Protein AF-A0A6M0GD98-F1 (afdb_monomer_lite)

Structure (mmCIF, N/CA/C/O backbone):
data_AF-A0A6M0GD98-F1
#
_entry.id   AF-A0A6M0GD98-F1
#
loop_
_atom_site.group_PDB
_atom_site.id
_atom_site.type_symbol
_atom_site.label_atom_id
_atom_site.label_alt_id
_atom_site.label_comp_id
_atom_site.label_asym_id
_atom_site.label_entity_id
_atom_site.label_seq_id
_atom_site.pdbx_PDB_ins_code
_atom_site.Cartn_x
_atom_site.Cartn_y
_atom_site.Cartn_z
_atom_site.occupancy
_atom_site.B_iso_or_equiv
_atom_site.auth_seq_id
_atom_site.auth_comp_id
_atom_site.auth_asym_id
_atom_site.auth_atom_id
_atom_site.pdbx_PDB_model_num
ATOM 1 N N . PHE A 1 1 ? -33.639 5.166 -5.857 1.00 42.38 1 PHE A N 1
ATOM 2 C CA . PHE A 1 1 ? -32.181 5.180 -5.680 1.00 42.38 1 PHE A CA 1
ATOM 3 C C . PHE A 1 1 ? -31.898 5.932 -4.392 1.00 42.38 1 PHE A C 1
ATOM 5 O O . PHE A 1 1 ? -31.978 7.153 -4.389 1.00 42.38 1 PHE A O 1
ATOM 12 N N . GLN A 1 2 ? -31.753 5.216 -3.273 1.00 44.31 2 GLN A N 1
ATOM 13 C CA . GLN A 1 2 ? -31.202 5.809 -2.051 1.00 44.31 2 GLN A CA 1
ATOM 14 C C . GLN A 1 2 ? -29.747 6.172 -2.354 1.00 44.31 2 GLN A C 1
ATOM 16 O O . GLN A 1 2 ? -29.064 5.386 -3.010 1.00 44.31 2 GLN A O 1
ATOM 21 N N . SER A 1 3 ? -29.299 7.365 -1.960 1.00 48.59 3 SER A N 1
ATOM 22 C CA . SER A 1 3 ? -27.871 7.666 -1.997 1.00 48.59 3 SER A CA 1
ATOM 23 C C . SER A 1 3 ? -27.196 6.724 -1.010 1.00 48.59 3 SER A C 1
ATOM 25 O O . SER A 1 3 ? -27.534 6.760 0.172 1.00 48.59 3 SER A O 1
ATOM 27 N N . SER A 1 4 ? -26.290 5.872 -1.482 1.00 63.31 4 SER A N 1
ATOM 28 C CA . SER A 1 4 ? -25.342 5.201 -0.598 1.00 63.31 4 SER A CA 1
ATOM 29 C C . SER A 1 4 ? -24.587 6.297 0.153 1.00 63.31 4 SER A C 1
ATOM 31 O O . SER A 1 4 ? -23.930 7.132 -0.477 1.00 63.31 4 SER A O 1
ATOM 33 N N . GLU A 1 5 ? -24.751 6.374 1.471 1.00 73.62 5 GLU A N 1
ATOM 34 C CA . GLU A 1 5 ? -23.922 7.261 2.279 1.00 73.62 5 GLU A CA 1
ATOM 35 C C . GLU A 1 5 ? -22.474 6.780 2.169 1.00 73.62 5 GLU A C 1
ATOM 37 O O . GLU A 1 5 ? -22.186 5.595 2.311 1.00 73.62 5 GLU A O 1
ATOM 42 N N . THR A 1 6 ? -21.557 7.690 1.844 1.00 81.25 6 THR A N 1
ATOM 43 C CA . THR A 1 6 ? -20.132 7.364 1.795 1.00 81.25 6 THR A CA 1
ATOM 44 C C . THR A 1 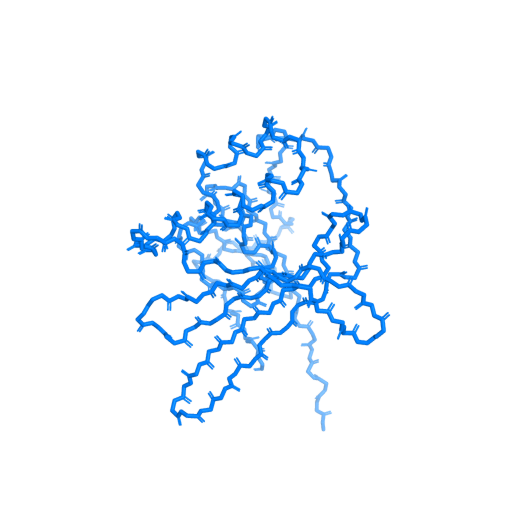6 ? -19.624 7.179 3.218 1.00 81.25 6 THR A C 1
ATOM 46 O O . THR A 1 6 ? -19.503 8.158 3.958 1.00 81.25 6 THR A O 1
ATOM 49 N N . ILE A 1 7 ? -19.297 5.941 3.585 1.00 86.81 7 ILE A N 1
ATOM 50 C CA . ILE A 1 7 ? -18.637 5.636 4.854 1.00 86.81 7 ILE A CA 1
ATOM 51 C C . ILE A 1 7 ? -17.165 6.040 4.737 1.00 86.81 7 ILE A C 1
ATOM 53 O O . ILE A 1 7 ? -16.514 5.797 3.720 1.00 86.81 7 ILE A O 1
ATOM 57 N N . LYS A 1 8 ? -16.646 6.712 5.767 1.00 89.75 8 LYS A N 1
ATOM 58 C CA . LYS A 1 8 ? -15.247 7.145 5.828 1.00 89.75 8 LYS A CA 1
ATOM 59 C C . LYS A 1 8 ? -14.505 6.356 6.889 1.00 89.75 8 LYS A C 1
ATOM 61 O O . LYS A 1 8 ? -14.966 6.264 8.028 1.00 89.75 8 LYS A O 1
ATOM 66 N N . TYR A 1 9 ? -13.321 5.894 6.512 1.00 90.50 9 TYR A N 1
ATOM 67 C CA . TYR A 1 9 ? -12.388 5.201 7.384 1.00 90.50 9 TYR A CA 1
ATOM 68 C C . TYR A 1 9 ? -11.080 5.987 7.478 1.00 90.50 9 TYR A C 1
ATOM 70 O O . TYR A 1 9 ? -10.678 6.679 6.540 1.00 90.50 9 TYR A O 1
ATOM 78 N N . THR A 1 10 ? -10.416 5.891 8.621 1.00 90.00 10 THR A N 1
ATOM 79 C CA . THR A 1 10 ? -9.030 6.321 8.800 1.00 90.00 10 THR A CA 1
ATOM 80 C C . THR A 1 10 ? -8.251 5.136 9.329 1.00 90.00 10 THR A C 1
ATOM 82 O O . THR A 1 10 ? -8.563 4.638 10.406 1.00 90.00 10 THR A O 1
ATOM 85 N N . VAL A 1 11 ? -7.269 4.692 8.551 1.00 87.94 11 VAL A N 1
ATOM 86 C CA . VAL A 1 11 ? -6.353 3.616 8.923 1.00 87.94 11 VAL A CA 1
ATOM 87 C C . VAL A 1 11 ? -5.011 4.245 9.252 1.00 87.94 11 VAL A C 1
ATOM 89 O O . VAL A 1 11 ? -4.521 5.095 8.507 1.00 87.94 11 VAL A O 1
ATOM 92 N N . VAL A 1 12 ? -4.447 3.864 10.388 1.00 85.75 12 VAL A N 1
ATOM 93 C CA . VAL A 1 12 ? -3.158 4.356 10.865 1.00 85.75 12 VAL A CA 1
ATOM 94 C C . VAL A 1 12 ? -2.382 3.166 11.391 1.00 85.75 12 VAL A C 1
ATOM 96 O O . VAL A 1 12 ? -2.955 2.374 12.122 1.00 85.75 12 VAL A O 1
ATOM 99 N N . GLY A 1 13 ? -1.106 3.037 11.044 1.00 81.31 13 GLY A N 1
ATOM 100 C CA . GLY A 1 13 ? -0.236 2.011 11.610 1.00 81.31 13 GLY A CA 1
ATOM 101 C C . GLY A 1 13 ? 1.105 2.604 12.010 1.00 81.31 13 GLY A C 1
ATOM 102 O O . GLY A 1 13 ? 1.622 3.474 11.308 1.00 81.31 13 GLY A O 1
ATOM 103 N N . ASP A 1 14 ? 1.652 2.155 13.135 1.00 77.81 14 ASP A N 1
ATOM 104 C CA . ASP A 1 14 ? 2.984 2.559 13.613 1.00 77.81 14 ASP A CA 1
ATOM 105 C C . ASP A 1 14 ? 4.064 1.503 13.315 1.00 77.81 14 ASP A C 1
ATOM 107 O O . ASP A 1 14 ? 5.261 1.784 13.347 1.00 77.81 14 ASP A O 1
ATOM 111 N N . GLY A 1 15 ? 3.643 0.304 12.911 1.00 73.38 15 GLY A N 1
ATOM 112 C CA . GLY A 1 15 ? 4.503 -0.837 12.622 1.00 73.38 15 GLY A CA 1
ATOM 113 C C . GLY A 1 15 ? 4.281 -2.030 13.522 1.00 73.38 15 GLY A C 1
ATOM 114 O O . GLY A 1 15 ? 4.522 -3.147 13.075 1.00 73.38 15 GLY A O 1
ATOM 115 N N . GLU A 1 16 ? 3.774 -1.807 14.726 1.00 78.94 16 GLU A N 1
ATOM 116 C CA . GLU A 1 16 ? 3.383 -2.868 15.649 1.00 78.94 16 GLU A CA 1
ATOM 117 C C . GLU A 1 16 ? 1.863 -3.024 15.642 1.00 78.94 16 GLU A C 1
ATOM 119 O O . GLU A 1 16 ? 1.351 -4.133 15.506 1.00 78.94 16 GLU A O 1
ATOM 124 N N . GLU A 1 17 ? 1.138 -1.907 15.691 1.00 85.81 17 GLU A N 1
ATOM 125 C CA . GLU A 1 17 ? -0.318 -1.869 15.727 1.00 85.81 17 GLU A CA 1
ATOM 126 C C . GLU A 1 17 ? -0.894 -1.113 14.521 1.00 85.81 17 GLU A C 1
ATOM 128 O O . GLU A 1 17 ? -0.265 -0.236 13.917 1.00 85.81 17 GLU A O 1
ATOM 133 N N . VAL A 1 18 ? -2.133 -1.461 14.174 1.00 86.50 18 VAL A N 1
ATOM 134 C CA . VAL A 1 18 ? -2.969 -0.775 13.192 1.00 86.50 18 VAL A CA 1
ATOM 135 C C . VAL A 1 18 ? -4.283 -0.374 13.855 1.00 86.50 18 VAL A C 1
ATOM 137 O O . VAL A 1 18 ? -5.034 -1.208 14.364 1.00 86.50 18 VAL A O 1
ATOM 140 N N . TRP A 1 19 ? -4.581 0.922 13.813 1.00 90.88 19 TRP A N 1
ATOM 141 C CA . TRP A 1 19 ? -5.848 1.511 14.223 1.00 90.88 19 TRP A CA 1
ATOM 142 C C . TRP A 1 19 ? -6.738 1.731 13.010 1.00 90.88 19 TRP A C 1
ATOM 144 O O . TRP A 1 19 ? -6.340 2.381 12.042 1.00 90.88 19 TRP A O 1
ATOM 154 N N . ILE A 1 20 ? -7.982 1.274 13.105 1.00 91.75 20 ILE A N 1
ATOM 155 C CA . ILE A 1 20 ? -9.023 1.565 12.120 1.00 91.75 20 ILE A CA 1
ATOM 156 C C . ILE A 1 20 ? -10.096 2.383 12.822 1.00 91.75 20 ILE A C 1
ATOM 158 O O . ILE A 1 20 ? -10.718 1.901 13.763 1.00 91.75 20 ILE A O 1
ATOM 162 N N . TYR A 1 21 ? -10.326 3.610 12.365 1.00 92.19 21 TYR A N 1
ATOM 163 C CA . TYR A 1 21 ? -11.389 4.484 12.855 1.00 92.19 21 TYR A CA 1
ATOM 164 C C . TYR A 1 21 ? -12.492 4.640 11.809 1.00 92.19 21 TYR A C 1
ATOM 166 O O . TYR A 1 21 ? -12.231 5.061 10.678 1.00 92.19 21 TYR A O 1
ATOM 174 N N . ARG A 1 22 ? -13.733 4.348 12.205 1.00 92.94 22 ARG A N 1
ATOM 175 C CA . ARG A 1 22 ? -14.941 4.514 11.395 1.00 92.94 22 ARG A CA 1
ATOM 176 C C . ARG A 1 22 ? -15.686 5.783 11.829 1.00 92.94 22 ARG A C 1
ATOM 178 O O . ARG A 1 22 ? -16.131 5.908 12.969 1.00 92.94 22 ARG A O 1
ATOM 185 N N . HIS A 1 23 ? -15.802 6.750 10.916 1.00 91.81 23 HIS A N 1
ATOM 186 C CA . HIS A 1 23 ? -16.217 8.123 11.253 1.00 91.81 23 HIS A CA 1
ATOM 187 C C . HIS A 1 23 ? -17.703 8.275 11.608 1.00 91.81 23 HIS A C 1
ATOM 189 O O . HIS A 1 23 ? -18.044 9.133 12.416 1.00 91.81 23 HIS A O 1
ATOM 195 N N . ASP A 1 24 ? -18.596 7.497 10.997 1.00 91.62 24 ASP A N 1
ATOM 196 C CA . ASP A 1 24 ? -20.052 7.597 11.180 1.00 91.62 24 ASP A CA 1
ATOM 197 C C . ASP A 1 24 ? -20.525 7.004 12.513 1.00 91.62 24 ASP A C 1
ATOM 199 O O . ASP A 1 24 ? -21.394 7.587 13.164 1.00 91.62 24 ASP A O 1
ATOM 203 N N . SER A 1 25 ? -19.934 5.886 12.941 1.00 92.50 25 SER A N 1
ATOM 204 C CA . SER A 1 25 ? -20.234 5.262 14.236 1.00 92.50 25 SER A CA 1
ATOM 205 C C . SER A 1 25 ? -19.353 5.767 15.381 1.00 92.50 25 SER A C 1
ATOM 207 O O . SER A 1 25 ? -19.662 5.514 16.545 1.00 92.50 25 SER A O 1
ATOM 209 N N . ALA A 1 26 ? -18.287 6.515 15.072 1.00 94.12 26 ALA A N 1
ATOM 210 C CA . ALA A 1 26 ? -17.250 6.901 16.026 1.00 94.12 26 ALA A CA 1
ATOM 211 C C . ALA A 1 26 ? -16.667 5.685 16.771 1.00 94.12 26 ALA A C 1
ATOM 213 O O . ALA A 1 26 ? -16.421 5.722 17.977 1.00 94.12 26 ALA A O 1
ATOM 214 N N . GLU A 1 27 ? -16.443 4.596 16.047 1.00 95.19 27 GLU A N 1
ATOM 215 C CA . GLU A 1 27 ? -15.839 3.378 16.576 1.00 95.19 27 GLU A CA 1
ATOM 216 C C . GLU A 1 27 ? -14.398 3.261 16.096 1.00 95.19 27 GLU A C 1
ATOM 218 O O . GLU A 1 27 ? -14.059 3.691 14.989 1.00 95.19 27 GLU A O 1
ATOM 223 N N . TYR A 1 28 ? -13.544 2.665 16.924 1.00 94.75 28 TYR A N 1
ATOM 224 C CA . TYR A 1 28 ? -12.214 2.257 16.499 1.00 94.75 28 TYR A CA 1
ATOM 225 C C . TYR A 1 28 ? -11.877 0.848 16.973 1.00 94.75 28 TYR A C 1
ATOM 227 O O . TYR A 1 28 ? -12.307 0.431 18.047 1.00 94.75 28 TYR A O 1
ATOM 235 N N . ALA A 1 29 ? -11.086 0.141 16.175 1.00 93.94 29 ALA A N 1
ATOM 236 C CA . ALA A 1 29 ? -10.452 -1.113 16.560 1.00 93.94 29 ALA A CA 1
ATOM 237 C C . ALA A 1 29 ? -8.932 -0.973 16.466 1.00 93.94 29 ALA A C 1
ATOM 239 O O . ALA A 1 29 ? -8.424 -0.102 15.753 1.00 93.94 29 ALA A O 1
ATOM 240 N N . VAL A 1 30 ? -8.236 -1.830 17.208 1.00 92.75 30 VAL A N 1
ATOM 241 C CA . VAL A 1 30 ? -6.777 -1.948 17.205 1.00 92.75 30 VAL A CA 1
ATOM 242 C C . VAL A 1 30 ? -6.441 -3.406 16.958 1.00 92.75 30 VAL A C 1
ATOM 244 O O . VAL A 1 30 ? -7.008 -4.280 17.611 1.00 92.75 30 VAL A O 1
ATOM 247 N N . THR A 1 31 ? -5.545 -3.655 16.015 1.00 89.69 31 THR A N 1
ATOM 248 C CA . THR A 1 31 ? -5.029 -4.988 15.697 1.00 89.69 31 THR A CA 1
ATOM 249 C C . THR A 1 31 ? -3.514 -4.927 15.565 1.00 89.69 31 THR A C 1
ATOM 251 O O . THR A 1 31 ? -2.972 -3.845 15.337 1.00 89.69 31 THR A O 1
ATOM 254 N N . ASN A 1 32 ? -2.822 -6.059 15.694 1.00 86.88 32 ASN A N 1
ATOM 255 C CA . ASN A 1 32 ? -1.406 -6.106 15.334 1.00 86.88 32 ASN A CA 1
ATOM 256 C C . ASN A 1 32 ? -1.262 -5.905 13.822 1.00 86.88 32 ASN A C 1
ATOM 258 O O . ASN A 1 32 ? -2.125 -6.329 13.051 1.00 86.88 32 ASN A O 1
ATOM 262 N N . SER A 1 33 ? -0.156 -5.302 13.393 1.00 79.56 33 SER A N 1
ATOM 263 C CA . SER A 1 33 ? 0.164 -5.119 11.974 1.00 79.56 33 SER A CA 1
ATOM 264 C C . SER A 1 33 ? 0.197 -6.442 11.203 1.00 79.56 33 SER A C 1
ATOM 266 O O . SER A 1 33 ? -0.300 -6.493 10.083 1.00 79.56 33 SER A O 1
ATOM 268 N N . GLU A 1 34 ? 0.690 -7.514 11.828 1.00 75.81 34 GLU A N 1
ATOM 269 C CA . GLU A 1 34 ? 0.730 -8.872 11.261 1.00 75.81 34 GLU A CA 1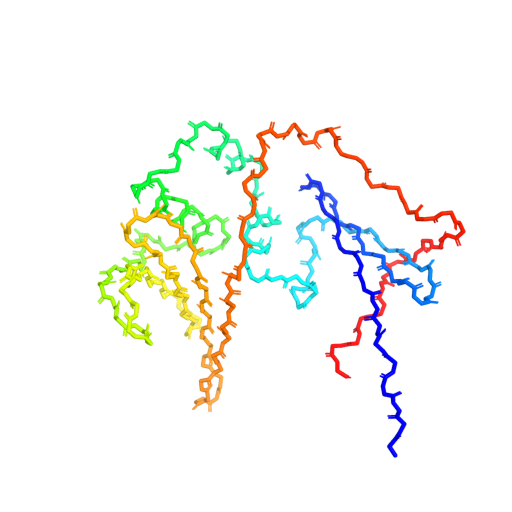
ATOM 270 C C . GLU A 1 34 ? -0.665 -9.493 11.058 1.00 75.81 34 GLU A C 1
ATOM 272 O O . GLU A 1 34 ? -0.841 -10.350 10.196 1.00 75.81 34 GLU A O 1
ATOM 277 N N . ASP A 1 35 ? -1.663 -9.052 11.828 1.00 80.94 35 ASP A N 1
ATOM 278 C CA . ASP A 1 35 ? -3.036 -9.573 11.793 1.00 80.94 35 ASP A CA 1
ATOM 279 C C . ASP A 1 35 ? -3.976 -8.698 10.933 1.00 80.94 35 ASP A C 1
ATOM 281 O O . ASP A 1 35 ? -5.170 -8.988 10.811 1.00 80.94 35 ASP A O 1
ATOM 285 N N . PHE A 1 36 ? -3.481 -7.591 10.367 1.00 81.62 36 PHE A N 1
ATOM 286 C CA . PHE A 1 36 ? -4.286 -6.669 9.565 1.00 81.62 36 PHE A CA 1
ATOM 287 C C . PHE A 1 36 ? -4.621 -7.275 8.195 1.00 81.62 36 PHE A C 1
ATOM 289 O O . PHE A 1 36 ? -3.730 -7.654 7.440 1.00 81.62 36 PHE A O 1
ATOM 296 N N . SER A 1 37 ? -5.910 -7.337 7.842 1.00 75.94 37 SER A N 1
ATOM 297 C CA . SER A 1 37 ? -6.377 -8.057 6.641 1.00 75.94 37 SER A CA 1
ATOM 298 C C . SER A 1 37 ? -7.203 -7.198 5.680 1.00 75.94 37 SER A C 1
ATOM 300 O O . SER A 1 37 ? -7.494 -7.594 4.549 1.00 75.94 37 SER A O 1
ATOM 302 N N . GLU A 1 38 ? -7.565 -5.984 6.087 1.00 76.38 38 GLU A N 1
ATOM 303 C CA . GLU A 1 38 ? -8.493 -5.112 5.372 1.00 76.38 38 GLU A CA 1
ATOM 304 C C . GLU A 1 38 ? -7.780 -4.231 4.352 1.00 76.38 38 GLU A C 1
ATOM 306 O O . GLU A 1 38 ? -7.928 -3.008 4.301 1.00 76.38 38 GLU A O 1
ATOM 311 N N . MET A 1 39 ? -7.024 -4.908 3.488 1.00 68.06 39 MET A N 1
ATOM 312 C CA . MET A 1 39 ? -6.155 -4.328 2.468 1.00 68.06 39 MET A CA 1
ATOM 313 C C . MET A 1 39 ? -6.887 -3.367 1.533 1.00 68.06 39 MET A C 1
ATOM 315 O O . MET A 1 39 ? -6.280 -2.432 1.043 1.00 68.06 39 MET A O 1
ATOM 319 N N . PHE A 1 40 ? -8.191 -3.537 1.308 1.00 70.62 40 PHE A N 1
ATOM 320 C CA . PHE A 1 40 ? -8.980 -2.657 0.439 1.00 70.62 40 PHE A CA 1
ATOM 321 C C . PHE A 1 40 ? -9.234 -1.257 1.028 1.00 70.62 40 PHE A C 1
ATOM 323 O O . PHE A 1 40 ? -9.643 -0.355 0.295 1.00 70.62 40 PHE A O 1
ATOM 330 N N . LEU A 1 41 ? -9.017 -1.058 2.335 1.00 72.50 41 LEU A N 1
ATOM 331 C CA . LEU A 1 41 ? -9.042 0.273 2.950 1.00 72.50 41 LEU A CA 1
ATOM 332 C C . LEU A 1 41 ? -7.764 1.074 2.671 1.00 72.50 41 LEU A C 1
ATOM 334 O O . LEU A 1 41 ? -7.749 2.288 2.893 1.00 72.50 41 LEU A O 1
ATOM 338 N N . ILE A 1 42 ? -6.707 0.417 2.195 1.00 74.25 42 ILE A N 1
ATOM 339 C CA . ILE A 1 42 ? -5.417 1.026 1.879 1.00 74.25 42 ILE A CA 1
ATOM 340 C C . ILE A 1 42 ? -5.043 0.747 0.412 1.00 74.25 42 ILE A C 1
ATOM 342 O O . ILE A 1 42 ? -5.563 -0.161 -0.224 1.00 74.25 42 ILE A O 1
ATOM 346 N N . GLY A 1 43 ? -4.183 1.571 -0.189 1.00 68.94 43 GLY A N 1
ATOM 347 C CA . GLY A 1 43 ? -3.629 1.247 -1.513 1.00 68.94 43 GLY A CA 1
ATOM 348 C C . GLY A 1 43 ? -2.618 0.101 -1.408 1.00 68.94 43 GLY A C 1
ATOM 349 O O . GLY A 1 43 ? -1.987 -0.053 -0.361 1.00 68.94 43 GLY A O 1
ATOM 350 N N . PHE A 1 44 ? -2.379 -0.646 -2.489 1.00 70.12 44 PHE A N 1
ATOM 351 C CA . PHE A 1 44 ? -1.283 -1.625 -2.560 1.00 70.12 44 PHE A CA 1
ATOM 352 C C . PHE A 1 44 ? 0.066 -0.961 -2.277 1.00 70.12 44 PHE A C 1
ATOM 354 O O . PHE A 1 44 ? 0.915 -1.519 -1.590 1.00 70.12 44 PHE A O 1
ATOM 361 N N . SER A 1 45 ? 0.245 0.279 -2.736 1.00 66.94 45 SER A N 1
ATOM 362 C CA . SER A 1 45 ? 1.432 1.071 -2.416 1.00 66.94 45 SER A CA 1
ATOM 363 C C . SER A 1 45 ? 1.613 1.302 -0.914 1.00 66.94 45 SER A C 1
ATOM 365 O O . SER A 1 45 ? 2.742 1.422 -0.453 1.00 66.94 45 SER A O 1
ATOM 367 N N . SER A 1 46 ? 0.515 1.356 -0.151 1.00 67.31 46 SER A N 1
ATOM 368 C CA . SER A 1 46 ? 0.506 1.537 1.306 1.00 67.31 46 SER A CA 1
ATOM 369 C C . SER A 1 46 ? 0.664 0.212 2.051 1.00 67.31 46 SER A C 1
ATOM 371 O O . SER A 1 46 ? 1.314 0.190 3.091 1.00 67.31 46 SER A O 1
ATOM 373 N N . LEU A 1 47 ? 0.141 -0.887 1.496 1.00 61.56 47 LEU A N 1
ATOM 374 C CA . LEU A 1 47 ? 0.333 -2.249 2.005 1.00 61.56 47 LEU A CA 1
ATOM 375 C C . LEU A 1 47 ? 1.820 -2.585 2.151 1.00 61.56 47 LEU A C 1
ATOM 377 O O . LEU A 1 47 ? 2.249 -3.031 3.210 1.00 61.56 47 LEU A O 1
ATOM 381 N N . ILE A 1 48 ? 2.612 -2.233 1.135 1.00 58.12 48 ILE A N 1
ATOM 382 C CA . ILE A 1 48 ? 4.071 -2.379 1.141 1.00 58.12 48 ILE A CA 1
ATOM 383 C C . ILE A 1 48 ? 4.694 -1.751 2.406 1.00 58.12 48 ILE A C 1
ATOM 385 O O . ILE A 1 48 ? 5.605 -2.325 2.989 1.00 58.12 48 ILE A O 1
ATOM 389 N N . PHE A 1 49 ? 4.192 -0.605 2.884 1.00 55.59 49 PHE A N 1
ATOM 390 C CA . PHE A 1 49 ? 4.710 0.042 4.099 1.00 55.59 49 PHE A CA 1
ATOM 391 C C . PHE A 1 49 ? 4.237 -0.611 5.402 1.00 55.59 49 PHE A C 1
ATOM 393 O O . PHE A 1 49 ? 4.972 -0.572 6.389 1.00 55.59 49 PHE A O 1
ATOM 400 N N . VAL A 1 50 ? 3.033 -1.187 5.423 1.00 51.75 50 VAL A N 1
ATOM 401 C CA . VAL A 1 50 ? 2.489 -1.876 6.604 1.00 51.75 50 VAL A CA 1
ATOM 402 C C . VAL A 1 50 ? 3.196 -3.217 6.807 1.00 51.75 50 VAL A C 1
ATOM 404 O O . VAL A 1 50 ? 3.592 -3.517 7.929 1.00 51.75 50 VAL A O 1
ATOM 407 N N . GLU A 1 51 ? 3.450 -3.957 5.727 1.00 47.69 51 GLU A N 1
ATOM 408 C CA . GLU A 1 51 ? 4.027 -5.309 5.756 1.00 47.69 51 GLU A CA 1
ATOM 409 C C . GLU A 1 51 ? 5.548 -5.359 5.946 1.00 47.69 51 GLU A C 1
ATOM 411 O O . GLU A 1 51 ? 6.106 -6.424 6.210 1.00 47.69 51 GLU A O 1
ATOM 416 N N . PHE A 1 52 ? 6.266 -4.236 5.836 1.00 51.72 52 PHE A N 1
ATOM 417 C CA . PHE A 1 52 ? 7.698 -4.263 6.114 1.00 51.72 52 PHE A CA 1
ATOM 418 C C . PHE A 1 52 ? 7.967 -4.542 7.589 1.00 51.72 52 PHE A C 1
ATOM 420 O O . PHE A 1 52 ? 7.689 -3.699 8.445 1.00 51.72 52 PHE A O 1
ATOM 427 N N . SER A 1 53 ? 8.606 -5.680 7.864 1.00 48.09 53 SER A N 1
ATOM 428 C CA . SER A 1 53 ? 9.207 -5.969 9.165 1.00 48.09 53 SER A CA 1
ATOM 429 C C . SER A 1 53 ? 10.198 -4.870 9.568 1.00 48.09 53 SER A C 1
ATOM 431 O O . SER A 1 53 ? 10.797 -4.193 8.722 1.00 48.09 53 SER A O 1
ATOM 433 N N . THR A 1 54 ? 10.416 -4.694 10.872 1.00 47.53 54 THR A N 1
ATOM 434 C CA . THR A 1 54 ? 11.335 -3.680 11.422 1.00 47.53 54 THR A CA 1
ATOM 435 C C . THR A 1 54 ? 12.721 -3.729 10.766 1.00 47.53 54 THR A C 1
ATOM 437 O O . THR A 1 54 ? 13.276 -2.689 10.423 1.00 47.53 54 THR A O 1
ATOM 440 N N . SER A 1 55 ? 13.237 -4.928 10.474 1.00 40.81 55 SER A N 1
ATOM 441 C CA . SER A 1 55 ? 14.542 -5.137 9.824 1.00 40.81 55 SER A CA 1
ATOM 442 C C . SER A 1 55 ? 14.615 -4.586 8.394 1.00 40.81 55 SER A C 1
ATOM 444 O O . SER A 1 55 ? 15.665 -4.132 7.932 1.00 40.81 55 SER A O 1
ATOM 446 N N . ILE A 1 56 ? 13.492 -4.595 7.682 1.00 49.84 56 ILE A N 1
ATOM 447 C CA . ILE A 1 56 ? 13.401 -4.042 6.335 1.00 49.84 56 ILE A CA 1
ATOM 448 C C . ILE A 1 56 ? 13.303 -2.515 6.410 1.00 49.84 56 ILE A C 1
ATOM 450 O O . ILE A 1 56 ? 14.025 -1.825 5.695 1.00 49.84 56 ILE A O 1
ATOM 454 N N . ARG A 1 57 ? 12.502 -1.973 7.337 1.00 51.91 57 ARG A N 1
ATOM 455 C CA . ARG A 1 57 ? 12.390 -0.520 7.587 1.00 51.91 57 ARG A CA 1
ATOM 456 C C . ARG A 1 57 ? 13.726 0.117 7.976 1.00 51.91 57 ARG A C 1
ATOM 458 O O . ARG A 1 57 ? 14.037 1.215 7.520 1.00 51.91 57 ARG A O 1
ATOM 465 N N . GLU A 1 58 ? 14.542 -0.582 8.759 1.00 48.75 58 GLU A N 1
ATOM 466 C CA . GLU A 1 58 ? 15.911 -0.156 9.076 1.00 48.75 58 GLU A CA 1
ATOM 467 C C . GLU A 1 58 ? 16.781 -0.082 7.815 1.00 48.75 58 GLU A C 1
ATOM 469 O O . GLU A 1 58 ? 17.473 0.916 7.604 1.00 48.75 58 GLU A O 1
ATOM 474 N N . SER A 1 59 ? 16.650 -1.062 6.915 1.00 49.06 59 SER A N 1
ATOM 475 C CA . SER A 1 59 ? 17.333 -1.066 5.614 1.00 49.06 59 SER A CA 1
ATOM 476 C C . SER A 1 59 ? 16.889 0.100 4.716 1.00 49.06 59 SER A C 1
ATOM 478 O O . SER A 1 59 ? 17.695 0.629 3.959 1.00 49.06 59 SER A O 1
ATOM 480 N N . PHE A 1 60 ? 15.643 0.570 4.827 1.00 49.25 60 PHE A N 1
ATOM 481 C CA . PHE A 1 60 ? 15.156 1.760 4.115 1.00 49.25 60 PHE A CA 1
ATOM 482 C C . PHE A 1 60 ? 15.736 3.079 4.646 1.00 49.25 60 PHE A C 1
ATOM 484 O O . PHE A 1 60 ? 15.866 4.037 3.884 1.00 49.25 60 PHE A O 1
ATOM 491 N N . SER A 1 61 ? 16.082 3.148 5.935 1.00 45.16 61 SER A N 1
ATOM 492 C CA . SER A 1 61 ? 16.558 4.384 6.574 1.00 45.16 61 SER A CA 1
ATOM 493 C C . SER A 1 61 ? 17.975 4.798 6.146 1.00 45.16 61 SER A C 1
ATOM 495 O O . SER A 1 61 ? 18.331 5.974 6.235 1.00 45.16 61 SER A O 1
ATOM 497 N N . GLU A 1 62 ? 18.762 3.851 5.626 1.00 41.91 62 GLU A N 1
ATOM 498 C CA . GLU A 1 62 ? 20.162 4.050 5.224 1.00 41.91 62 GLU A CA 1
ATOM 499 C C . GLU A 1 62 ? 20.360 4.125 3.700 1.00 41.91 62 GLU A C 1
ATOM 501 O O . GLU A 1 62 ? 21.461 4.411 3.223 1.00 41.91 62 GLU A O 1
ATOM 506 N N . VAL A 1 63 ? 19.307 3.875 2.917 1.00 42.38 63 VAL A N 1
ATOM 507 C CA . VAL A 1 63 ? 19.417 3.640 1.476 1.00 42.38 63 VAL A CA 1
ATOM 508 C C . VAL A 1 63 ? 18.928 4.847 0.677 1.00 42.38 63 VAL A C 1
ATOM 510 O O . VAL A 1 63 ? 17.745 5.176 0.625 1.00 42.38 63 VAL A O 1
ATOM 513 N N . GLU A 1 64 ? 19.863 5.502 -0.011 1.00 43.91 64 GLU A N 1
ATOM 514 C CA . GLU A 1 64 ? 19.563 6.520 -1.019 1.00 43.91 64 GLU A CA 1
ATOM 515 C C . GLU A 1 64 ? 18.731 5.871 -2.143 1.00 43.91 64 GLU A C 1
ATOM 517 O O . GLU A 1 64 ? 19.133 4.841 -2.685 1.00 43.91 64 GLU A O 1
ATOM 522 N N . ILE A 1 65 ? 17.557 6.410 -2.495 1.00 49.22 65 ILE A N 1
ATOM 523 C CA . ILE A 1 65 ? 16.693 5.800 -3.524 1.00 49.22 65 ILE A CA 1
ATOM 524 C C . ILE A 1 65 ? 17.362 5.957 -4.900 1.00 49.22 65 ILE A C 1
ATOM 526 O O . ILE A 1 65 ? 17.190 6.956 -5.595 1.00 49.22 65 ILE A O 1
ATOM 530 N N . THR A 1 66 ? 18.145 4.955 -5.288 1.00 51.16 66 THR A N 1
ATOM 531 C CA . THR A 1 66 ? 18.744 4.797 -6.617 1.00 51.16 66 THR A CA 1
ATOM 532 C C . THR A 1 66 ? 18.030 3.678 -7.379 1.00 51.16 66 THR A C 1
ATOM 534 O O . THR A 1 66 ? 17.312 2.871 -6.789 1.00 51.16 66 THR A O 1
ATOM 537 N N . ARG A 1 67 ? 18.228 3.591 -8.703 1.00 46.38 67 ARG A N 1
ATOM 538 C CA . ARG A 1 67 ? 17.654 2.513 -9.533 1.00 46.38 67 ARG A CA 1
ATOM 539 C C . ARG A 1 67 ? 18.005 1.114 -9.007 1.00 46.38 67 ARG A C 1
ATOM 541 O O . ARG A 1 67 ? 17.145 0.243 -9.016 1.00 46.38 67 ARG A O 1
ATOM 548 N N . GLU A 1 68 ? 19.246 0.908 -8.572 1.00 50.53 68 GLU A N 1
ATOM 549 C CA . GLU A 1 68 ? 19.717 -0.377 -8.031 1.00 50.53 68 GLU A CA 1
ATOM 550 C C . GLU A 1 68 ? 19.056 -0.685 -6.684 1.00 50.53 68 GLU A C 1
ATOM 552 O O . GLU A 1 68 ? 18.666 -1.818 -6.419 1.00 50.53 68 GLU A O 1
ATOM 557 N N . ASN A 1 69 ? 18.825 0.347 -5.874 1.00 53.53 69 ASN A N 1
ATOM 558 C CA . ASN A 1 69 ? 18.172 0.192 -4.585 1.00 53.53 69 ASN A CA 1
ATOM 559 C C . ASN A 1 69 ? 16.674 -0.088 -4.724 1.00 53.53 69 ASN A C 1
ATOM 561 O O . ASN A 1 69 ? 16.169 -0.926 -3.998 1.00 53.53 69 ASN A O 1
ATOM 565 N N . ILE A 1 70 ? 15.968 0.501 -5.694 1.00 54.00 70 ILE A N 1
ATOM 566 C CA . ILE A 1 70 ? 14.553 0.170 -5.958 1.00 54.00 70 ILE A CA 1
ATOM 567 C C . ILE A 1 70 ? 14.371 -1.317 -6.286 1.00 54.00 70 ILE A C 1
ATOM 569 O O . ILE A 1 70 ? 13.409 -1.918 -5.821 1.00 54.00 70 ILE A O 1
ATOM 573 N N . ILE A 1 71 ? 15.296 -1.914 -7.043 1.00 54.88 71 ILE A N 1
ATOM 574 C CA . ILE A 1 71 ? 15.270 -3.354 -7.338 1.00 54.88 71 ILE A CA 1
ATOM 575 C C . ILE A 1 71 ? 15.427 -4.152 -6.050 1.00 54.88 71 ILE A C 1
ATOM 577 O O . ILE A 1 71 ? 14.575 -4.980 -5.765 1.00 54.88 71 ILE A O 1
ATOM 581 N N . ASN A 1 72 ? 16.441 -3.840 -5.240 1.00 54.78 72 ASN A N 1
ATOM 582 C CA . ASN A 1 72 ? 16.643 -4.510 -3.954 1.00 54.78 72 ASN A CA 1
ATOM 583 C C . ASN A 1 72 ? 15.432 -4.355 -3.024 1.00 54.78 72 ASN A C 1
ATOM 585 O O . ASN A 1 72 ? 15.100 -5.279 -2.300 1.00 54.78 72 ASN A O 1
ATOM 589 N N . LEU A 1 73 ? 14.750 -3.209 -3.043 1.00 58.12 73 LEU A N 1
ATOM 590 C CA . LEU A 1 73 ? 13.557 -2.972 -2.228 1.00 58.12 73 LEU A CA 1
ATOM 591 C C . LEU A 1 73 ? 12.357 -3.792 -2.707 1.00 58.12 73 LEU A C 1
ATOM 593 O O . LEU A 1 73 ? 11.621 -4.333 -1.886 1.00 58.12 73 LEU A O 1
ATOM 597 N N . ILE A 1 74 ? 12.181 -3.904 -4.024 1.00 59.03 74 ILE A N 1
ATOM 598 C CA . ILE A 1 74 ? 11.175 -4.776 -4.632 1.00 59.03 74 ILE A CA 1
ATOM 599 C C . ILE A 1 74 ? 11.515 -6.241 -4.320 1.00 59.03 74 ILE A C 1
ATOM 601 O O . ILE A 1 74 ? 10.648 -6.981 -3.884 1.00 59.03 74 ILE A O 1
ATOM 605 N N . GLU A 1 75 ? 12.773 -6.661 -4.449 1.00 57.50 75 GLU A N 1
ATOM 606 C CA . GLU A 1 75 ? 13.209 -8.021 -4.109 1.00 57.50 75 GLU A CA 1
ATOM 607 C C . GLU A 1 75 ? 13.019 -8.341 -2.627 1.00 57.50 75 GLU A C 1
ATOM 609 O O . GLU A 1 75 ? 12.493 -9.401 -2.308 1.00 57.50 75 GLU A O 1
ATOM 614 N N . ILE A 1 76 ? 13.387 -7.434 -1.719 1.00 58.47 76 ILE A N 1
ATOM 615 C CA . ILE A 1 76 ? 13.161 -7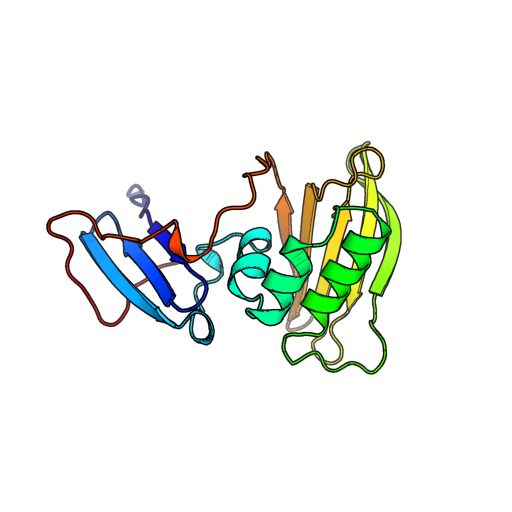.589 -0.278 1.00 58.47 76 ILE A CA 1
ATOM 616 C C . ILE A 1 76 ? 11.663 -7.727 0.011 1.00 58.47 76 ILE A C 1
ATOM 618 O O . ILE A 1 76 ? 11.284 -8.680 0.679 1.00 58.47 76 ILE A O 1
ATOM 622 N N . PHE A 1 77 ? 10.815 -6.849 -0.539 1.00 57.22 77 PHE A N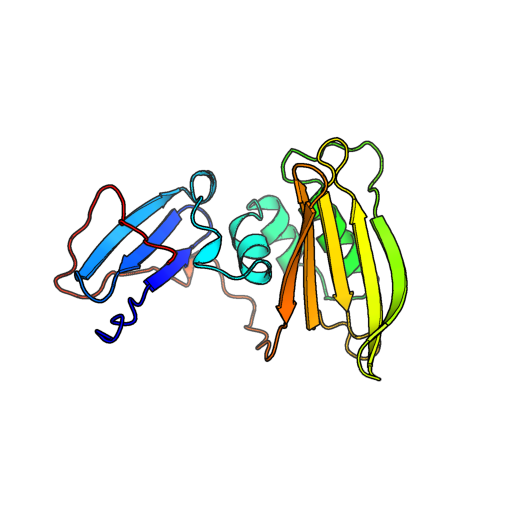 1
ATOM 623 C CA . PHE A 1 77 ? 9.356 -6.945 -0.398 1.00 57.22 77 PHE A CA 1
ATOM 624 C C . PHE A 1 77 ? 8.824 -8.311 -0.854 1.00 57.22 77 PHE A C 1
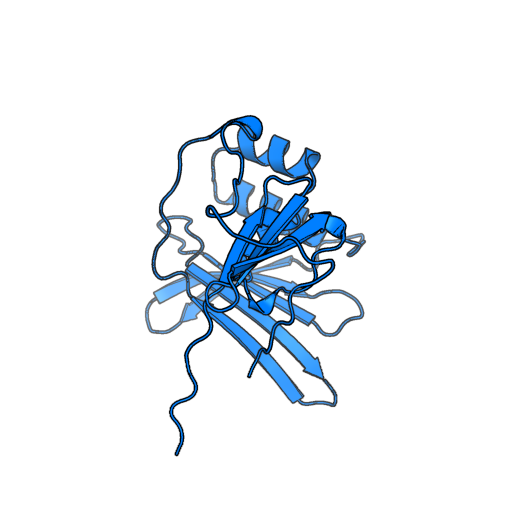ATOM 626 O O . PHE A 1 77 ? 8.050 -8.961 -0.158 1.00 57.22 77 PHE A O 1
ATOM 633 N N . LEU A 1 78 ? 9.289 -8.772 -2.011 1.00 55.59 78 LEU A N 1
ATOM 634 C CA . LEU A 1 78 ? 8.824 -10.005 -2.640 1.00 55.59 78 LEU A CA 1
ATOM 635 C C . LEU A 1 78 ? 9.453 -11.277 -2.060 1.00 55.59 78 LEU A C 1
ATOM 637 O O . LEU A 1 78 ? 9.092 -12.364 -2.493 1.00 55.59 78 LEU A O 1
ATOM 641 N N . THR A 1 79 ? 10.411 -11.169 -1.138 1.00 53.44 79 THR A N 1
ATOM 642 C CA . THR A 1 79 ? 11.081 -12.323 -0.511 1.00 53.44 79 THR A CA 1
ATOM 643 C C . THR A 1 79 ? 10.895 -12.368 1.006 1.00 53.44 79 THR A C 1
ATOM 645 O O . THR A 1 79 ? 11.161 -13.403 1.613 1.00 53.44 79 THR A O 1
ATOM 648 N N . SER A 1 80 ? 10.423 -11.283 1.633 1.00 52.59 80 SER A N 1
ATOM 649 C CA . SER A 1 80 ? 10.241 -11.199 3.086 1.00 52.59 80 SER A CA 1
ATOM 650 C C . SER A 1 80 ? 8.958 -11.833 3.616 1.00 52.59 80 SER A C 1
ATOM 652 O O . SER A 1 80 ? 8.920 -12.186 4.791 1.00 52.59 80 SER A O 1
ATOM 654 N N . ASN A 1 81 ? 7.938 -11.992 2.773 1.00 47.28 81 ASN A N 1
ATOM 655 C CA . ASN A 1 81 ? 6.630 -12.533 3.149 1.00 47.28 81 ASN A CA 1
ATOM 656 C C . ASN A 1 81 ? 6.434 -13.915 2.531 1.00 47.28 81 ASN A C 1
ATOM 658 O O . ASN A 1 81 ? 5.896 -13.969 1.445 1.00 47.28 81 ASN A O 1
ATOM 662 N N . ASP A 1 82 ? 6.891 -15.009 3.151 1.00 45.38 82 ASP A N 1
ATOM 663 C CA . ASP A 1 82 ? 6.629 -16.421 2.762 1.00 45.38 82 ASP A CA 1
ATOM 664 C C . ASP A 1 82 ? 6.875 -16.862 1.292 1.00 45.38 82 ASP A C 1
ATOM 666 O O . ASP A 1 82 ? 6.883 -18.056 0.995 1.00 45.38 82 ASP A O 1
ATOM 670 N N . PHE A 1 83 ? 7.201 -15.947 0.381 1.00 48.50 83 PHE A N 1
ATOM 671 C CA . PHE A 1 83 ? 7.516 -16.141 -1.026 1.00 48.50 83 PHE A CA 1
ATOM 672 C C . PHE A 1 83 ? 8.981 -16.584 -1.151 1.00 48.50 83 PHE A C 1
ATOM 674 O O . PHE A 1 83 ? 9.823 -15.941 -1.782 1.00 48.50 83 PHE A O 1
ATOM 681 N N . GLN A 1 84 ? 9.314 -17.688 -0.479 1.00 46.22 84 GLN A N 1
ATOM 682 C CA . GLN A 1 84 ? 10.633 -18.314 -0.502 1.00 46.22 84 GLN A CA 1
ATOM 683 C C . GLN A 1 84 ? 10.883 -18.959 -1.870 1.00 46.22 84 GLN A C 1
ATOM 685 O O . GLN A 1 84 ? 10.705 -20.159 -2.062 1.00 46.22 84 GLN A O 1
ATOM 690 N N . SER A 1 85 ? 11.310 -18.150 -2.836 1.00 46.34 85 SER A N 1
ATOM 691 C CA . SER A 1 85 ? 11.868 -18.628 -4.097 1.00 46.34 85 SER A CA 1
ATOM 692 C C . SER A 1 85 ? 13.385 -18.470 -4.087 1.00 46.34 85 SER A C 1
ATOM 694 O O . SER A 1 85 ? 13.892 -17.363 -3.916 1.00 46.34 85 SER A O 1
ATOM 696 N N . ASP A 1 86 ? 14.111 -19.560 -4.357 1.00 48.00 86 ASP A N 1
ATOM 697 C CA . ASP A 1 86 ? 15.580 -19.599 -4.498 1.00 48.00 86 ASP A CA 1
ATOM 698 C C . ASP A 1 86 ? 16.123 -18.723 -5.656 1.00 48.00 86 ASP A C 1
ATOM 700 O O . ASP A 1 86 ? 17.336 -18.590 -5.838 1.00 48.00 86 ASP A O 1
ATOM 704 N N . ALA A 1 87 ? 15.241 -18.104 -6.447 1.00 49.50 87 ALA A N 1
ATOM 705 C CA . ALA A 1 87 ? 15.566 -17.022 -7.369 1.00 49.50 87 ALA A CA 1
ATOM 706 C C . ALA A 1 87 ? 14.380 -16.046 -7.465 1.00 49.50 87 ALA A C 1
ATOM 708 O O . ALA A 1 87 ? 13.244 -16.501 -7.641 1.00 49.50 87 ALA A O 1
ATOM 709 N N . PRO A 1 88 ? 14.586 -14.719 -7.403 1.00 58.44 88 PRO A N 1
ATOM 710 C CA . PRO A 1 88 ? 13.498 -13.795 -7.672 1.00 58.44 88 PRO A CA 1
ATOM 711 C C . PRO A 1 88 ? 13.071 -13.994 -9.132 1.00 58.44 88 PRO A C 1
ATOM 713 O O . PRO A 1 88 ? 13.871 -13.799 -10.048 1.00 58.44 88 PRO A O 1
ATOM 716 N N . ASN A 1 89 ? 11.809 -14.364 -9.375 1.00 67.19 89 ASN A N 1
ATOM 717 C CA . ASN A 1 89 ? 11.180 -14.317 -10.705 1.00 67.19 89 ASN A CA 1
ATOM 718 C C . ASN A 1 89 ? 10.956 -12.855 -11.141 1.00 67.19 89 ASN A C 1
ATOM 720 O O . ASN A 1 89 ? 9.899 -12.507 -11.660 1.00 67.19 89 ASN A O 1
ATOM 724 N N . LEU A 1 90 ? 11.933 -11.990 -10.867 1.00 73.50 90 LEU A N 1
ATOM 725 C CA . LEU A 1 90 ? 11.912 -10.577 -11.163 1.00 73.50 90 LEU A CA 1
ATOM 726 C C . LEU A 1 90 ? 12.522 -10.369 -12.546 1.00 73.50 90 LEU A C 1
ATOM 728 O O . LEU A 1 90 ? 13.684 -10.696 -12.797 1.00 73.50 90 LEU A O 1
ATOM 732 N N . SER A 1 91 ? 11.740 -9.807 -13.455 1.00 81.31 91 SER A N 1
ATOM 733 C CA . SER A 1 91 ? 12.209 -9.376 -14.764 1.00 81.31 91 SER A CA 1
ATOM 734 C C . SER A 1 91 ? 11.971 -7.881 -14.946 1.00 81.31 91 SER A C 1
ATOM 736 O O . SER A 1 91 ? 11.129 -7.276 -14.289 1.00 81.31 91 SER A O 1
ATOM 738 N N . GLY A 1 92 ? 12.772 -7.253 -15.804 1.00 82.88 92 GLY A N 1
ATOM 739 C CA . GLY A 1 92 ? 12.692 -5.822 -16.072 1.00 82.88 92 GLY A CA 1
ATOM 740 C C . GLY A 1 92 ? 12.595 -5.562 -17.565 1.00 82.88 92 GLY A C 1
ATOM 741 O O . GLY A 1 92 ? 13.370 -6.122 -18.344 1.00 82.88 92 GLY A O 1
ATOM 742 N N . SER A 1 93 ? 11.675 -4.698 -17.983 1.00 86.81 93 SER A N 1
ATOM 743 C CA . SER A 1 93 ? 11.560 -4.291 -19.384 1.00 86.81 93 SER A CA 1
ATOM 744 C C . SER A 1 93 ? 11.140 -2.834 -19.524 1.00 86.81 93 SER A C 1
ATOM 746 O O . SER A 1 93 ? 10.478 -2.269 -18.658 1.00 86.81 93 SER A O 1
ATOM 748 N N . ARG A 1 94 ? 11.532 -2.201 -20.634 1.00 90.38 94 ARG A N 1
ATOM 749 C CA . ARG A 1 94 ? 10.973 -0.899 -21.004 1.00 90.38 94 ARG A CA 1
ATOM 750 C C . ARG A 1 94 ? 9.596 -1.106 -21.609 1.00 90.38 94 ARG A C 1
ATOM 752 O O . ARG A 1 94 ? 9.445 -1.930 -22.508 1.00 90.38 94 ARG A O 1
ATOM 759 N N . GLN A 1 95 ? 8.632 -0.334 -21.140 1.00 90.44 95 GLN A N 1
ATOM 760 C CA . GLN A 1 95 ? 7.259 -0.346 -21.620 1.00 90.44 95 GLN A CA 1
ATOM 761 C C . GLN A 1 95 ? 6.831 1.075 -21.961 1.00 90.44 95 GLN A C 1
ATOM 763 O O . GLN A 1 95 ? 7.294 2.035 -21.351 1.00 90.44 95 GLN A O 1
ATOM 768 N N . THR A 1 96 ? 5.940 1.216 -22.934 1.00 89.69 96 THR A N 1
ATOM 769 C CA . THR A 1 96 ? 5.299 2.500 -23.231 1.00 89.69 96 THR A CA 1
ATOM 770 C C . THR A 1 96 ? 3.808 2.347 -23.008 1.00 89.69 96 THR A C 1
ATOM 772 O O . THR A 1 96 ? 3.164 1.533 -23.668 1.00 89.69 96 THR A O 1
ATOM 775 N N . ILE A 1 97 ? 3.264 3.125 -22.077 1.00 84.75 97 ILE A N 1
ATOM 776 C CA . ILE A 1 97 ? 1.845 3.122 -21.723 1.00 84.75 97 ILE A CA 1
ATOM 777 C C . ILE A 1 97 ? 1.350 4.555 -21.863 1.00 84.75 97 ILE A C 1
ATOM 779 O O . ILE A 1 97 ? 1.922 5.457 -21.266 1.00 84.75 97 ILE A O 1
ATOM 783 N N . GLN A 1 98 ? 0.303 4.765 -22.667 1.00 84.00 98 GLN A N 1
ATOM 784 C CA . GLN A 1 98 ? -0.314 6.088 -22.865 1.00 84.00 98 GLN A CA 1
ATOM 785 C C . GLN A 1 98 ? 0.708 7.198 -23.197 1.00 84.00 98 GLN A C 1
ATOM 787 O O . GLN A 1 98 ? 0.677 8.276 -22.615 1.00 84.00 98 GLN A O 1
ATOM 792 N N . ASP A 1 99 ? 1.624 6.913 -24.128 1.00 86.94 99 ASP A N 1
ATOM 793 C CA . ASP A 1 99 ? 2.702 7.814 -24.575 1.00 86.94 99 ASP A CA 1
ATOM 794 C C . ASP A 1 99 ? 3.776 8.162 -23.520 1.00 86.94 99 ASP A C 1
ATOM 796 O O . ASP A 1 99 ? 4.668 8.962 -23.801 1.00 86.94 99 ASP A O 1
ATOM 800 N N . GLN A 1 100 ? 3.757 7.514 -22.352 1.00 87.25 100 GLN A N 1
ATOM 801 C CA . GLN A 1 100 ? 4.787 7.630 -21.318 1.00 87.25 100 GLN A CA 1
ATOM 802 C C . GLN A 1 100 ? 5.691 6.385 -21.310 1.00 87.25 100 GLN A C 1
ATOM 804 O O . GLN A 1 100 ? 5.211 5.249 -21.365 1.00 87.25 100 GLN A O 1
ATOM 809 N N . GLU A 1 101 ? 7.014 6.585 -21.268 1.00 91.81 101 GLU A N 1
ATOM 810 C CA . GLU A 1 101 ? 7.988 5.495 -21.121 1.00 91.81 101 GLU A CA 1
ATOM 811 C C . GLU A 1 101 ? 8.148 5.120 -19.643 1.00 91.81 101 GLU A C 1
ATOM 813 O O . GLU A 1 101 ? 8.374 5.971 -18.784 1.00 91.81 101 GLU A O 1
ATOM 818 N N . TYR A 1 102 ? 8.092 3.822 -19.374 1.00 88.06 102 TYR A N 1
ATOM 819 C CA . TYR A 1 102 ? 8.285 3.215 -18.069 1.00 88.06 102 TYR A CA 1
ATOM 820 C C . TYR A 1 102 ? 9.397 2.176 -18.124 1.00 88.06 102 TYR A C 1
ATOM 822 O O . TYR A 1 102 ? 9.576 1.475 -19.122 1.00 88.06 102 TYR A O 1
ATOM 830 N N . TYR A 1 103 ? 10.111 2.026 -17.014 1.00 83.81 103 TYR A N 1
ATOM 831 C CA . TYR A 1 103 ? 10.800 0.784 -16.705 1.00 83.81 103 TYR A CA 1
ATOM 832 C C . TYR A 1 103 ? 9.878 -0.048 -15.812 1.00 83.81 103 TYR A C 1
ATOM 834 O O . TYR A 1 103 ? 9.600 0.333 -14.676 1.00 83.81 103 TYR A O 1
ATOM 842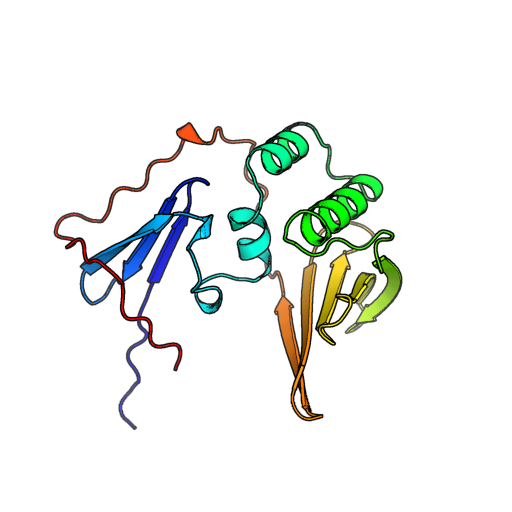 N N . MET A 1 104 ? 9.362 -1.144 -16.356 1.00 88.56 104 MET A N 1
ATOM 843 C CA . MET A 1 104 ? 8.469 -2.064 -15.666 1.00 88.56 104 MET A CA 1
ATOM 844 C C . MET A 1 104 ? 9.288 -3.179 -15.026 1.00 88.56 104 MET A C 1
ATOM 846 O O . MET A 1 104 ? 10.045 -3.861 -15.720 1.00 88.56 104 MET A O 1
ATOM 850 N N . TYR A 1 105 ? 9.108 -3.360 -13.725 1.00 83.81 105 TYR A N 1
ATOM 851 C CA . TYR A 1 105 ? 9.540 -4.546 -12.998 1.00 83.81 105 TYR A CA 1
ATOM 852 C C . TYR A 1 105 ? 8.359 -5.501 -12.884 1.00 83.81 105 TYR A C 1
ATOM 854 O O . TYR A 1 105 ? 7.294 -5.082 -12.445 1.00 83.81 105 TYR A O 1
ATOM 862 N N . GLU A 1 106 ? 8.550 -6.750 -13.280 1.00 85.12 106 GLU A N 1
ATOM 863 C CA . GLU A 1 106 ? 7.546 -7.811 -13.236 1.00 85.12 106 GLU A CA 1
ATOM 864 C C . GLU A 1 106 ? 8.025 -8.904 -12.292 1.00 85.12 106 GLU A C 1
ATOM 866 O O . GLU A 1 106 ? 9.142 -9.395 -12.447 1.00 85.12 106 GLU A O 1
ATOM 871 N N . TYR A 1 107 ? 7.173 -9.315 -11.362 1.00 79.88 107 TYR A N 1
ATOM 872 C CA . TYR A 1 107 ? 7.393 -10.461 -10.499 1.00 79.88 107 TYR A CA 1
ATOM 873 C C . TYR A 1 107 ? 6.233 -11.437 -10.590 1.00 79.88 107 TYR A C 1
ATOM 875 O O . TYR A 1 107 ? 5.078 -11.071 -10.371 1.00 79.88 107 TYR A O 1
ATOM 883 N N . ARG A 1 108 ? 6.553 -12.698 -10.875 1.00 79.12 108 ARG A N 1
ATOM 884 C CA . ARG A 1 108 ? 5.584 -13.792 -10.846 1.00 79.12 108 ARG A CA 1
ATOM 885 C C . ARG A 1 108 ? 5.727 -14.572 -9.551 1.00 79.12 108 ARG A C 1
ATOM 887 O O . ARG A 1 108 ? 6.774 -15.185 -9.320 1.00 79.12 108 ARG A O 1
ATOM 894 N N . VAL A 1 109 ? 4.660 -14.583 -8.761 1.00 72.62 109 VAL A N 1
ATOM 895 C CA . VAL A 1 109 ? 4.584 -15.389 -7.545 1.00 72.62 109 VAL A CA 1
ATOM 896 C C . VAL A 1 109 ? 4.628 -16.865 -7.958 1.00 72.62 109 VAL A C 1
ATOM 898 O O . VAL A 1 109 ? 3.813 -17.288 -8.785 1.00 72.62 109 VAL A O 1
ATOM 901 N N . PRO A 1 110 ? 5.594 -17.657 -7.463 1.00 68.62 110 PRO A N 1
ATOM 902 C CA . PRO A 1 110 ? 5.593 -19.094 -7.698 1.00 68.62 110 PRO A CA 1
ATOM 903 C C . PRO A 1 110 ? 4.305 -19.726 -7.156 1.00 68.62 110 PRO A C 1
ATOM 905 O O . PRO A 1 110 ? 3.837 -19.341 -6.095 1.00 68.62 110 PRO A O 1
ATOM 908 N N . GLU A 1 111 ? 3.764 -20.717 -7.864 1.00 69.38 111 GLU A N 1
ATOM 909 C CA . GLU A 1 111 ? 2.657 -21.582 -7.403 1.00 69.38 111 GLU A CA 1
ATOM 910 C C . GLU A 1 111 ? 1.259 -20.941 -7.273 1.00 69.38 111 GLU A C 1
ATOM 912 O O . GLU A 1 111 ? 0.286 -21.682 -7.188 1.00 69.38 111 GLU A O 1
ATOM 917 N N . GLU A 1 112 ? 1.133 -19.614 -7.342 1.00 68.62 112 GLU A N 1
ATOM 918 C CA . GLU A 1 112 ? -0.131 -18.902 -7.066 1.00 68.62 112 GLU A CA 1
ATOM 919 C C . GLU A 1 112 ? -0.776 -18.234 -8.302 1.00 68.62 112 GLU A C 1
ATOM 921 O O . GLU A 1 112 ? -1.757 -17.511 -8.171 1.00 68.62 112 GLU A O 1
ATOM 926 N N . ASP A 1 113 ? -0.216 -18.404 -9.507 1.00 75.94 113 ASP A N 1
ATOM 927 C CA . ASP A 1 113 ? -0.669 -17.732 -10.747 1.00 75.94 113 ASP A CA 1
ATOM 928 C C . ASP A 1 113 ? -0.875 -16.202 -10.605 1.00 75.94 113 ASP A C 1
ATOM 930 O O . ASP A 1 113 ? -1.605 -15.564 -11.365 1.00 75.94 113 ASP A O 1
ATOM 934 N N . MET A 1 114 ? -0.156 -15.581 -9.661 1.00 80.12 114 MET A N 1
ATOM 935 C CA . MET A 1 114 ? -0.188 -14.140 -9.415 1.00 80.12 114 MET A CA 1
ATOM 936 C C . MET A 1 114 ? 0.976 -13.415 -10.100 1.00 80.12 114 MET A C 1
ATOM 938 O O . MET A 1 114 ? 2.124 -13.880 -10.110 1.00 80.12 114 MET A O 1
ATOM 942 N N . LEU A 1 115 ? 0.690 -12.226 -10.632 1.00 83.88 115 LEU A N 1
ATOM 943 C CA . LEU A 1 115 ? 1.661 -11.350 -11.288 1.00 83.88 115 LEU A CA 1
ATOM 944 C C . LEU A 1 115 ? 1.622 -9.944 -10.689 1.00 83.88 115 LEU A C 1
ATOM 946 O O . LEU A 1 115 ? 0.578 -9.293 -10.671 1.00 83.88 115 LEU A O 1
ATOM 950 N N . PHE A 1 116 ? 2.779 -9.447 -10.271 1.00 82.62 116 PHE A N 1
ATOM 951 C CA . PHE A 1 116 ? 2.965 -8.092 -9.774 1.00 82.62 116 PHE A CA 1
ATOM 952 C C . PHE A 1 116 ? 3.821 -7.278 -10.742 1.00 82.62 116 PHE A C 1
ATOM 954 O O . PHE A 1 116 ? 4.915 -7.699 -11.110 1.00 82.62 116 PHE A O 1
ATOM 961 N N . ASN A 1 117 ? 3.352 -6.088 -11.113 1.00 86.12 117 ASN A N 1
ATOM 962 C CA . ASN A 1 117 ? 4.064 -5.161 -11.981 1.00 86.12 117 ASN A CA 1
ATOM 963 C C . ASN A 1 117 ? 4.222 -3.796 -11.306 1.00 86.12 117 ASN A C 1
ATOM 965 O O . ASN A 1 117 ? 3.239 -3.171 -10.907 1.00 86.12 117 ASN A O 1
ATOM 969 N N . ALA A 1 118 ? 5.453 -3.294 -11.251 1.00 82.69 118 ALA A N 1
ATOM 970 C CA . ALA A 1 118 ? 5.778 -1.954 -10.779 1.00 82.69 118 ALA A CA 1
ATOM 971 C C . ALA A 1 118 ? 6.322 -1.099 -11.927 1.00 82.69 118 ALA A C 1
ATOM 973 O O . ALA A 1 118 ? 7.345 -1.421 -12.532 1.00 82.69 118 ALA A O 1
ATOM 974 N N . PHE A 1 119 ? 5.649 0.013 -12.215 1.00 86.31 119 PHE A N 1
ATOM 975 C CA . PHE A 1 119 ? 6.004 0.926 -13.297 1.00 86.31 119 PHE A CA 1
ATOM 976 C C . PHE A 1 119 ? 6.739 2.135 -12.735 1.00 86.31 119 PHE A C 1
ATOM 978 O O . PHE A 1 119 ? 6.172 2.964 -12.016 1.00 86.31 119 PHE A O 1
ATOM 985 N N . VAL A 1 120 ? 8.021 2.229 -13.075 1.00 79.75 120 VAL A N 1
ATOM 986 C CA . VAL A 1 120 ? 8.911 3.288 -12.608 1.00 79.75 120 VAL A CA 1
ATOM 987 C C . VAL A 1 120 ? 9.224 4.228 -13.759 1.00 79.75 120 VAL A C 1
ATOM 989 O O . VAL A 1 120 ? 9.636 3.797 -14.838 1.00 79.75 120 VAL A O 1
ATOM 992 N N . ASN A 1 121 ? 9.069 5.524 -13.521 1.00 79.56 121 ASN A N 1
ATOM 993 C CA . ASN A 1 121 ? 9.508 6.543 -14.455 1.00 79.56 121 ASN A CA 1
ATOM 994 C C . ASN A 1 121 ? 11.045 6.513 -14.553 1.00 79.56 121 ASN A C 1
ATOM 996 O O . ASN A 1 121 ? 11.735 6.695 -13.543 1.00 79.56 121 ASN A O 1
ATOM 1000 N N . PRO A 1 122 ? 11.615 6.256 -15.743 1.00 77.31 122 PRO A N 1
ATOM 1001 C CA . PRO A 1 122 ? 13.048 6.056 -15.892 1.00 77.31 122 PRO A CA 1
ATOM 1002 C C . PRO A 1 122 ? 13.866 7.342 -15.713 1.00 77.31 122 PRO A C 1
ATOM 1004 O O . PRO A 1 122 ? 15.069 7.232 -15.477 1.00 77.31 122 PRO A O 1
ATOM 1007 N N . GLU A 1 123 ? 13.250 8.523 -15.834 1.00 77.38 123 GLU A N 1
ATOM 1008 C CA . GLU A 1 123 ? 13.917 9.823 -15.696 1.00 77.38 123 GLU A CA 1
ATOM 1009 C C . GLU A 1 123 ? 14.008 10.267 -14.234 1.00 77.38 123 GLU A C 1
ATOM 1011 O O . GLU A 1 123 ? 15.044 10.765 -13.796 1.00 77.38 123 GLU A O 1
ATOM 1016 N N . THR A 1 124 ? 12.932 10.069 -13.473 1.00 75.06 124 THR A N 1
ATOM 1017 C CA . THR A 1 124 ? 12.814 10.521 -12.078 1.00 75.06 124 THR A CA 1
ATOM 1018 C C . THR A 1 124 ? 13.072 9.413 -11.059 1.00 75.06 124 THR A C 1
ATOM 1020 O O . THR A 1 124 ? 13.186 9.703 -9.870 1.00 75.06 124 THR A O 1
ATOM 1023 N N . ALA A 1 125 ? 13.140 8.153 -11.503 1.00 70.81 125 ALA A N 1
ATOM 1024 C CA . ALA A 1 125 ? 13.172 6.966 -10.649 1.00 70.81 125 ALA A CA 1
ATOM 1025 C C . ALA A 1 125 ? 11.992 6.898 -9.657 1.00 70.81 125 ALA A C 1
ATOM 1027 O O . ALA A 1 125 ? 12.108 6.326 -8.574 1.00 70.81 125 ALA A O 1
ATOM 1028 N N . THR A 1 126 ? 10.844 7.482 -10.012 1.00 71.31 126 THR A N 1
ATOM 1029 C CA . THR A 1 126 ? 9.637 7.445 -9.179 1.00 71.31 126 THR A CA 1
ATOM 1030 C C . THR A 1 126 ? 8.722 6.305 -9.594 1.00 71.31 126 THR A C 1
ATOM 1032 O O . THR A 1 126 ? 8.473 6.110 -10.782 1.00 71.31 126 THR A O 1
ATOM 1035 N N . LEU A 1 127 ? 8.194 5.574 -8.612 1.00 75.25 127 LEU A N 1
ATOM 1036 C CA . LEU A 1 127 ? 7.085 4.649 -8.824 1.00 75.25 127 LEU A CA 1
ATOM 1037 C C . LEU A 1 127 ? 5.825 5.455 -9.165 1.00 75.25 127 LEU A C 1
ATOM 1039 O O . LEU A 1 127 ? 5.458 6.351 -8.404 1.00 75.25 127 LEU A O 1
ATOM 1043 N N . GLU A 1 128 ? 5.192 5.155 -10.296 1.00 80.81 128 GLU A N 1
ATOM 1044 C CA . GLU A 1 128 ? 3.990 5.863 -10.767 1.00 80.81 128 GLU A CA 1
ATOM 1045 C C . GLU A 1 128 ? 2.755 4.962 -10.828 1.00 80.81 128 GLU A C 1
ATOM 1047 O O . GLU A 1 128 ? 1.635 5.448 -10.692 1.00 80.81 128 GLU A O 1
ATOM 1052 N N . GLN A 1 129 ? 2.939 3.652 -10.996 1.00 86.38 129 GLN A N 1
ATOM 1053 C CA . GLN A 1 129 ? 1.831 2.707 -11.058 1.00 86.38 129 GLN A CA 1
ATOM 1054 C C . GLN A 1 129 ? 2.244 1.347 -10.494 1.00 86.38 129 GLN A C 1
ATOM 1056 O O . GLN A 1 129 ? 3.370 0.886 -10.697 1.00 86.38 129 GLN A O 1
ATOM 1061 N N . LEU A 1 130 ? 1.301 0.699 -9.818 1.00 84.62 130 LEU A N 1
ATOM 1062 C CA . LEU A 1 130 ? 1.360 -0.703 -9.429 1.00 84.62 130 LEU A CA 1
ATOM 1063 C C . LEU A 1 130 ? 0.224 -1.458 -10.109 1.00 84.62 130 LEU A C 1
ATOM 1065 O O . LEU A 1 130 ? -0.881 -0.937 -10.274 1.00 84.62 130 LEU A O 1
ATOM 1069 N N . GLN A 1 131 ? 0.491 -2.691 -10.511 1.00 87.38 131 GLN A N 1
ATOM 1070 C CA . GLN A 1 131 ? -0.523 -3.589 -11.031 1.00 87.38 131 GLN A CA 1
ATOM 1071 C C . GLN A 1 131 ? -0.359 -4.970 -10.416 1.00 87.38 131 GLN A C 1
ATOM 1073 O O . GLN A 1 131 ? 0.749 -5.478 -10.281 1.00 87.38 131 GLN A O 1
ATOM 1078 N N . PHE A 1 132 ? -1.490 -5.570 -10.085 1.00 83.50 132 PHE A N 1
ATOM 1079 C CA . PHE A 1 132 ? -1.590 -6.908 -9.541 1.00 83.50 132 PHE A CA 1
ATOM 1080 C C . PHE A 1 132 ? -2.586 -7.693 -10.389 1.00 83.50 132 PHE A C 1
ATOM 1082 O O . PHE A 1 132 ? -3.689 -7.211 -10.647 1.00 83.50 132 PHE A O 1
ATOM 1089 N N . THR A 1 133 ? -2.175 -8.855 -10.882 1.00 86.88 133 THR A N 1
ATOM 1090 C CA . THR A 1 133 ? -3.015 -9.745 -11.686 1.00 86.88 133 THR A CA 1
ATOM 1091 C C . THR A 1 133 ? -3.141 -11.080 -10.981 1.00 86.88 133 THR A C 1
ATOM 1093 O O . THR A 1 133 ? -2.128 -11.642 -10.571 1.00 86.88 133 THR A O 1
ATOM 1096 N N . VAL A 1 134 ? -4.371 -11.572 -10.869 1.00 86.06 134 VAL A N 1
ATOM 1097 C CA . VAL A 1 134 ? -4.696 -12.898 -10.338 1.00 86.06 134 VAL A CA 1
ATOM 1098 C C . VAL A 1 134 ? -5.559 -13.610 -11.362 1.00 86.06 134 VAL A C 1
ATOM 1100 O O . VAL A 1 134 ? -6.536 -13.031 -11.839 1.00 86.06 134 VAL A O 1
ATOM 1103 N N . GLU A 1 135 ? -5.208 -14.846 -11.694 1.00 85.00 135 GLU A N 1
ATOM 1104 C CA . GLU A 1 135 ? -6.079 -15.731 -12.461 1.00 85.00 135 GLU A CA 1
ATOM 1105 C C . GLU A 1 135 ? -6.936 -16.551 -11.487 1.00 85.00 135 GLU A C 1
ATOM 1107 O O . GLU A 1 135 ? -6.408 -17.234 -10.614 1.00 85.00 135 GLU A O 1
ATOM 1112 N N . ASP A 1 136 ? -8.259 -16.494 -11.634 1.00 83.31 136 ASP A N 1
ATOM 1113 C CA . ASP A 1 136 ? -9.179 -17.373 -10.906 1.00 83.31 136 ASP A CA 1
ATOM 1114 C C . ASP A 1 136 ? -10.209 -17.963 -11.874 1.00 83.31 136 ASP A C 1
ATOM 1116 O O . ASP A 1 136 ? -10.853 -17.248 -12.643 1.00 83.31 136 ASP A O 1
ATOM 1120 N N . GLU A 1 137 ? -10.314 -19.292 -11.889 1.00 85.62 137 GLU A N 1
ATOM 1121 C CA . GLU A 1 137 ? -11.174 -20.067 -12.798 1.00 85.62 137 GLU A CA 1
ATOM 1122 C C . GLU A 1 137 ? -11.070 -19.664 -14.295 1.00 85.62 137 GLU A C 1
ATOM 1124 O O . GLU A 1 137 ? -12.039 -19.759 -15.055 1.00 85.62 137 GLU A O 1
ATOM 1129 N N . GLY A 1 138 ? -9.881 -19.240 -14.746 1.00 84.56 138 GLY A N 1
ATOM 1130 C CA . GLY A 1 138 ? -9.618 -18.798 -16.124 1.00 84.56 138 GLY A CA 1
ATOM 1131 C C . GLY A 1 138 ? -10.086 -17.371 -16.437 1.00 84.56 138 GLY A C 1
ATOM 1132 O O . GLY A 1 138 ? -10.230 -17.010 -17.610 1.00 84.56 138 GLY A O 1
ATOM 1133 N N . ILE A 1 139 ? -10.367 -16.573 -15.405 1.00 85.94 139 ILE A N 1
ATOM 1134 C CA . ILE A 1 139 ? -10.650 -15.143 -15.491 1.00 85.94 139 ILE A CA 1
ATOM 1135 C C . ILE A 1 139 ? -9.468 -14.380 -14.892 1.00 85.94 139 ILE A C 1
ATOM 1137 O O . ILE A 1 139 ? -9.149 -14.543 -13.717 1.00 85.94 139 ILE A O 1
ATOM 1141 N N . ASP A 1 140 ? -8.876 -13.491 -15.689 1.00 88.69 140 ASP A N 1
ATOM 1142 C CA . ASP A 1 140 ? -7.834 -12.581 -15.216 1.00 88.69 140 ASP A CA 1
ATOM 1143 C C . ASP A 1 140 ? -8.463 -11.371 -14.515 1.00 88.69 140 ASP A C 1
ATOM 1145 O O . ASP A 1 140 ? -9.120 -10.527 -15.138 1.00 88.69 140 ASP A O 1
ATOM 1149 N N . PHE A 1 141 ? -8.222 -11.253 -13.214 1.00 87.69 141 PHE A N 1
ATOM 1150 C CA . PHE A 1 141 ? -8.533 -10.066 -12.430 1.00 87.69 141 PHE A CA 1
ATOM 1151 C C . PHE A 1 141 ? -7.307 -9.164 -12.377 1.00 87.69 141 PHE A C 1
ATOM 1153 O O . PHE A 1 141 ? -6.289 -9.518 -11.791 1.00 87.69 141 PHE A O 1
ATOM 1160 N N . VAL A 1 142 ? -7.415 -7.976 -12.977 1.00 90.12 142 VAL A N 1
ATOM 1161 C CA . VAL A 1 142 ? -6.333 -6.986 -13.012 1.00 90.12 142 VAL A CA 1
ATOM 1162 C C . VAL A 1 142 ? -6.697 -5.794 -12.137 1.00 90.12 142 VAL A C 1
ATOM 1164 O O . VAL A 1 142 ? -7.635 -5.050 -12.428 1.00 90.12 142 VAL A O 1
ATOM 1167 N N . PHE A 1 143 ? -5.908 -5.579 -11.094 1.00 85.38 143 PHE A N 1
ATOM 1168 C CA . PHE A 1 143 ? -5.988 -4.429 -10.210 1.00 85.38 143 PHE A CA 1
ATOM 1169 C C . PHE A 1 143 ? -4.876 -3.450 -10.571 1.00 85.38 143 PHE A C 1
ATOM 1171 O O . PHE A 1 143 ? -3.716 -3.834 -10.699 1.00 85.38 143 PHE A O 1
ATOM 1178 N N . THR A 1 144 ? -5.218 -2.176 -10.755 1.00 89.00 144 THR A N 1
ATOM 1179 C CA . THR A 1 144 ? -4.246 -1.126 -11.077 1.00 89.00 144 THR A CA 1
ATOM 1180 C C . THR A 1 144 ? -4.384 0.031 -10.105 1.00 89.00 144 THR A C 1
ATOM 1182 O O . THR A 1 144 ? -5.446 0.645 -10.004 1.00 89.00 144 THR A O 1
ATOM 1185 N N . GLU A 1 145 ? -3.284 0.364 -9.442 1.00 84.19 145 GLU A N 1
ATOM 1186 C CA . GLU A 1 145 ? -3.146 1.567 -8.637 1.00 84.19 145 GLU A CA 1
ATOM 1187 C C . GLU A 1 145 ? -2.270 2.579 -9.373 1.00 84.19 145 GLU A C 1
ATOM 1189 O O . GLU A 1 145 ? -1.127 2.290 -9.723 1.00 84.19 145 GLU A O 1
ATOM 1194 N N . ASN A 1 146 ? -2.807 3.781 -9.580 1.00 87.00 146 ASN A N 1
ATOM 1195 C CA . ASN A 1 146 ? -2.072 4.901 -10.157 1.00 87.00 146 ASN A CA 1
ATOM 1196 C C . ASN A 1 146 ? -1.707 5.891 -9.050 1.00 87.00 146 ASN A C 1
ATOM 1198 O O . ASN A 1 146 ? -2.590 6.428 -8.374 1.00 87.00 146 ASN A O 1
ATOM 1202 N N . ILE A 1 147 ? -0.417 6.177 -8.898 1.00 81.94 147 ILE A N 1
ATOM 1203 C CA . ILE A 1 147 ? 0.090 7.144 -7.928 1.00 81.94 147 ILE A CA 1
ATOM 1204 C C . ILE A 1 147 ? -0.001 8.534 -8.558 1.00 81.94 147 ILE A C 1
ATOM 1206 O O . ILE A 1 147 ? 0.867 8.964 -9.311 1.00 81.94 147 ILE A O 1
ATOM 1210 N N . ILE A 1 148 ? -1.076 9.257 -8.240 1.00 82.75 148 ILE A N 1
ATOM 1211 C CA . ILE A 1 148 ? -1.324 10.608 -8.773 1.00 82.75 148 ILE A CA 1
ATOM 1212 C C . ILE A 1 148 ? -0.322 11.618 -8.196 1.00 82.75 148 ILE A C 1
ATOM 1214 O O . ILE A 1 148 ? 0.126 12.534 -8.884 1.00 82.75 148 ILE A O 1
ATOM 1218 N N . GLN A 1 149 ? 0.011 11.471 -6.912 1.00 75.75 149 GLN A N 1
ATOM 1219 C CA . GLN A 1 149 ? 0.931 12.354 -6.212 1.00 75.75 149 GLN A CA 1
ATOM 1220 C C . GLN A 1 149 ? 1.652 11.595 -5.100 1.00 75.75 149 GLN A C 1
ATOM 1222 O O . GLN A 1 149 ? 1.024 10.906 -4.301 1.00 75.75 149 GLN A O 1
ATOM 1227 N N . ARG A 1 150 ? 2.969 11.797 -5.009 1.00 70.00 150 ARG A N 1
ATOM 1228 C CA . ARG A 1 150 ? 3.796 11.361 -3.883 1.00 70.00 150 ARG A CA 1
ATOM 1229 C C . ARG A 1 150 ? 4.469 12.576 -3.262 1.00 70.00 150 ARG A C 1
ATOM 1231 O O . ARG A 1 150 ? 5.132 13.341 -3.960 1.00 70.00 150 ARG A O 1
ATOM 1238 N N . ILE A 1 151 ? 4.319 12.734 -1.953 1.00 71.44 151 ILE A N 1
ATOM 1239 C CA . ILE A 1 151 ? 5.067 13.713 -1.166 1.00 71.44 151 ILE A CA 1
ATOM 1240 C C . ILE A 1 151 ? 6.098 12.917 -0.372 1.00 71.44 151 ILE A C 1
ATOM 1242 O O . ILE A 1 151 ? 5.740 12.014 0.378 1.00 71.44 151 ILE A O 1
ATOM 1246 N N . ALA A 1 152 ? 7.382 13.187 -0.606 1.00 62.53 152 ALA A N 1
ATOM 1247 C CA . ALA A 1 152 ? 8.443 12.573 0.179 1.00 62.53 152 ALA A CA 1
ATOM 1248 C C . ALA A 1 152 ? 8.478 13.253 1.550 1.00 62.53 152 ALA A C 1
ATOM 1250 O O . ALA A 1 152 ? 8.919 14.399 1.662 1.00 62.53 152 ALA A O 1
ATOM 1251 N N . GLU A 1 153 ? 7.983 12.558 2.568 1.00 59.53 153 GLU A N 1
ATOM 1252 C CA . GLU A 1 153 ? 8.146 12.985 3.953 1.00 59.53 153 GLU A CA 1
ATOM 1253 C C . GLU A 1 153 ? 9.611 12.786 4.386 1.00 59.53 153 GLU A C 1
ATOM 1255 O O . GLU A 1 153 ? 10.287 11.871 3.898 1.00 59.53 153 GLU A O 1
ATOM 1260 N N . PRO A 1 154 ? 10.145 13.649 5.268 1.00 61.38 154 PRO A N 1
ATOM 1261 C CA . PRO A 1 154 ? 11.464 13.436 5.851 1.00 61.38 154 PRO A CA 1
ATOM 1262 C C . PRO A 1 154 ? 11.494 12.124 6.650 1.00 61.38 154 PRO A C 1
ATOM 1264 O O . PRO A 1 154 ? 10.456 11.603 7.048 1.00 61.38 154 PRO A O 1
ATOM 1267 N N . LEU A 1 155 ? 12.692 11.599 6.924 1.00 61.78 155 LEU A N 1
ATOM 1268 C CA . LEU A 1 155 ? 12.850 10.482 7.859 1.00 61.78 155 LEU A CA 1
ATOM 1269 C C . LEU A 1 155 ? 12.341 10.920 9.242 1.00 61.78 155 LEU A C 1
ATOM 1271 O O . LEU A 1 155 ? 12.945 11.776 9.892 1.00 61.78 155 LEU A O 1
ATOM 1275 N N . ILE A 1 156 ? 11.212 10.354 9.658 1.00 64.25 156 ILE A N 1
ATOM 1276 C CA . ILE A 1 156 ? 10.586 10.568 10.962 1.00 64.25 156 ILE A CA 1
ATOM 1277 C C . ILE A 1 156 ? 10.814 9.296 11.789 1.00 64.25 156 ILE A C 1
ATOM 1279 O O . ILE A 1 156 ? 10.694 8.188 11.269 1.00 64.25 156 ILE A O 1
ATOM 1283 N N . ALA A 1 157 ? 11.182 9.445 13.063 1.00 64.81 157 ALA A N 1
ATOM 1284 C CA . ALA A 1 157 ? 11.339 8.304 13.962 1.00 64.81 157 ALA A CA 1
ATOM 1285 C C . ALA A 1 157 ? 9.981 7.624 14.210 1.00 64.81 157 ALA A C 1
ATOM 1287 O O . ALA A 1 157 ? 8.961 8.307 14.287 1.00 64.81 157 ALA A O 1
ATOM 1288 N N . ALA A 1 158 ? 9.960 6.296 14.342 1.00 58.78 158 ALA A N 1
ATOM 1289 C CA . ALA A 1 158 ? 8.715 5.538 14.517 1.00 58.78 158 ALA A CA 1
ATOM 1290 C C . ALA A 1 158 ? 7.914 5.981 15.759 1.00 58.78 158 ALA A C 1
ATOM 1292 O O . ALA A 1 158 ? 6.691 6.007 15.732 1.00 58.78 158 ALA A O 1
ATOM 1293 N N . ASP A 1 159 ? 8.601 6.429 16.814 1.00 68.19 159 ASP A N 1
ATOM 1294 C CA . ASP A 1 159 ? 8.005 6.943 18.052 1.00 68.19 159 ASP A CA 1
ATOM 1295 C C . ASP A 1 159 ? 7.528 8.405 17.964 1.00 68.19 159 ASP A C 1
ATOM 1297 O O . ASP A 1 159 ? 6.971 8.946 18.923 1.00 68.19 159 ASP A O 1
ATOM 1301 N N . ALA A 1 160 ? 7.731 9.075 16.827 1.00 67.69 160 ALA A N 1
ATOM 1302 C CA . ALA A 1 160 ? 7.335 10.469 16.648 1.00 67.69 160 ALA A CA 1
ATOM 1303 C C . ALA A 1 160 ? 5.830 10.640 16.396 1.00 67.69 160 ALA A C 1
ATOM 1305 O O . ALA A 1 160 ? 5.335 11.772 16.382 1.00 67.69 160 ALA A O 1
ATOM 1306 N N . PHE A 1 161 ? 5.102 9.544 16.189 1.00 70.62 161 PHE A N 1
ATOM 1307 C CA . PHE A 1 161 ? 3.668 9.550 15.972 1.00 70.62 161 PHE A CA 1
ATOM 1308 C C . PHE A 1 161 ? 2.980 8.614 16.968 1.00 70.62 161 PHE A C 1
ATOM 1310 O O . PHE A 1 161 ? 3.384 7.473 17.146 1.00 70.62 161 PHE A O 1
ATOM 1317 N N . SER A 1 162 ? 1.910 9.095 17.600 1.00 74.12 162 SER A N 1
ATOM 1318 C CA . SER A 1 162 ? 0.962 8.239 18.306 1.00 74.12 162 SER A CA 1
ATOM 1319 C C . SER A 1 162 ? -0.445 8.563 17.834 1.00 74.12 162 SER A C 1
ATOM 1321 O O . SER A 1 162 ? -0.843 9.732 17.745 1.00 74.12 162 SER A O 1
ATOM 1323 N N . PHE A 1 163 ? -1.207 7.525 17.502 1.00 82.31 163 PHE A N 1
ATOM 1324 C CA . PHE A 1 163 ? -2.609 7.706 17.180 1.00 82.31 163 PHE A CA 1
ATOM 1325 C C . PHE A 1 163 ? -3.412 7.873 18.470 1.00 82.31 163 PHE A C 1
ATOM 1327 O O . PHE A 1 163 ? -3.303 7.084 19.405 1.00 82.31 163 PHE A O 1
ATOM 1334 N N . SER A 1 164 ? -4.252 8.904 18.510 1.00 86.81 164 SER A N 1
ATOM 1335 C CA . SER A 1 164 ? -5.240 9.090 19.567 1.00 86.81 164 SER A CA 1
ATOM 1336 C C . SER A 1 164 ? -6.619 9.176 18.917 1.00 86.81 164 SER A C 1
ATOM 1338 O O . SER A 1 164 ? -6.849 10.106 18.133 1.00 86.81 164 SER A O 1
ATOM 1340 N N . PRO A 1 165 ? -7.532 8.225 19.194 1.00 85.94 165 PRO A N 1
ATOM 1341 C CA . PRO A 1 165 ? -8.879 8.259 18.647 1.00 85.94 165 PRO A CA 1
ATOM 1342 C C . PRO A 1 165 ? -9.591 9.574 19.000 1.00 85.94 165 PRO A C 1
ATOM 1344 O O . PRO A 1 165 ? -9.382 10.116 20.093 1.00 85.94 165 PRO A O 1
ATOM 1347 N N . PRO A 1 166 ? -10.473 10.095 18.127 1.00 91.31 166 PRO A N 1
ATOM 1348 C CA . PRO A 1 166 ? -11.227 11.306 18.425 1.00 91.31 166 PRO A CA 1
ATOM 1349 C C . PRO A 1 166 ? -11.998 11.206 19.754 1.00 91.31 166 PRO A C 1
ATOM 1351 O O . PRO A 1 166 ? -12.500 10.129 20.098 1.00 91.31 166 PRO A O 1
ATOM 1354 N N . PRO A 1 167 ? -12.152 12.307 20.512 1.00 91.19 167 PRO A N 1
ATOM 1355 C CA . PRO A 1 167 ? -12.908 12.292 21.759 1.00 91.19 167 PRO A CA 1
ATOM 1356 C C . PRO A 1 167 ? -14.329 11.751 21.569 1.00 91.19 167 PRO A C 1
ATOM 1358 O O . PRO A 1 167 ? -15.043 12.175 20.663 1.00 91.19 167 PRO A O 1
ATOM 1361 N N . GLY A 1 168 ? -14.750 10.848 22.456 1.00 91.94 168 GLY A N 1
ATOM 1362 C CA . GLY A 1 168 ? -16.065 10.203 22.381 1.00 91.94 168 GLY A CA 1
ATOM 1363 C C . GLY A 1 168 ? -16.109 8.950 21.507 1.00 91.94 168 GLY A C 1
ATOM 1364 O O . GLY A 1 168 ? -17.181 8.365 21.380 1.00 91.94 168 GLY A O 1
ATOM 1365 N N . SER A 1 169 ? -14.971 8.522 20.950 1.00 95.44 169 SER A N 1
ATOM 1366 C CA . SER A 1 169 ? -14.899 7.260 20.216 1.00 95.44 169 SER A CA 1
ATOM 1367 C C . SER A 1 169 ? -15.006 6.051 21.146 1.00 95.44 169 SER A C 1
ATOM 1369 O O . SER A 1 169 ? -14.501 6.075 22.272 1.00 95.44 169 SER A O 1
ATOM 1371 N N . THR A 1 170 ? -15.630 4.981 20.658 1.00 95.62 170 THR A N 1
ATOM 1372 C CA . THR A 1 170 ? -15.765 3.707 21.379 1.00 95.62 170 THR A CA 1
ATOM 1373 C C . THR A 1 170 ? -14.809 2.677 20.793 1.00 95.62 170 THR A C 1
ATOM 1375 O O . THR A 1 170 ? -14.772 2.494 19.579 1.00 95.62 170 THR A O 1
ATOM 1378 N N . MET A 1 171 ? -14.034 2.008 21.650 1.00 95.06 171 MET A N 1
ATOM 1379 C CA . MET A 1 171 ? -13.220 0.872 21.218 1.00 95.06 171 MET A CA 1
ATOM 1380 C C . MET A 1 171 ? -14.116 -0.350 21.030 1.00 95.06 171 MET A C 1
ATOM 1382 O O . MET A 1 171 ? -14.907 -0.668 21.920 1.00 95.06 171 MET A O 1
ATOM 1386 N N . VAL A 1 172 ? -13.974 -1.028 19.899 1.00 95.12 172 VAL A N 1
ATOM 1387 C CA . VAL A 1 172 ? -14.659 -2.283 19.575 1.00 95.12 172 VAL A CA 1
ATOM 1388 C C . VAL A 1 172 ? -13.632 -3.350 19.202 1.00 95.12 172 VAL A C 1
ATOM 1390 O O . VAL A 1 172 ? -12.519 -3.020 18.800 1.00 95.12 172 VAL A O 1
ATOM 1393 N N . ASP A 1 173 ? -14.006 -4.625 19.320 1.00 91.06 173 ASP A N 1
ATOM 1394 C CA . ASP A 1 173 ? -13.103 -5.741 18.996 1.00 91.06 173 ASP A CA 1
ATOM 1395 C C . ASP A 1 173 ? -12.756 -5.786 17.498 1.00 91.06 173 ASP A C 1
ATOM 1397 O O . ASP A 1 173 ? -11.654 -6.165 17.121 1.00 91.06 173 ASP A O 1
ATOM 1401 N N . SER A 1 174 ? -13.699 -5.400 16.634 1.00 88.62 174 SER A N 1
ATOM 1402 C CA . SER A 1 174 ? -13.493 -5.292 15.186 1.00 88.62 174 SER A CA 1
ATOM 1403 C C . SER A 1 174 ? -14.427 -4.242 14.589 1.00 88.62 174 SER A C 1
ATOM 1405 O O . SER A 1 174 ? -15.545 -4.041 15.072 1.00 88.62 174 SER A O 1
ATOM 1407 N N . ILE A 1 175 ? -13.970 -3.567 13.533 1.00 86.81 175 ILE A N 1
ATOM 1408 C CA . ILE A 1 175 ? -14.803 -2.648 12.754 1.00 86.81 175 ILE A CA 1
ATOM 1409 C C . ILE A 1 175 ? -15.478 -3.448 11.647 1.00 86.81 175 ILE A C 1
ATOM 1411 O O . ILE A 1 175 ? -14.818 -4.129 10.869 1.00 86.81 175 ILE A O 1
ATOM 1415 N N . SER A 1 176 ? -16.802 -3.338 11.539 1.00 80.94 176 SER A N 1
ATOM 1416 C CA . SER A 1 176 ? -17.504 -3.854 10.366 1.00 80.94 176 SER A CA 1
ATOM 1417 C C . SER A 1 176 ? -17.181 -2.966 9.168 1.00 80.94 176 SER A C 1
ATOM 1419 O O . SER A 1 176 ? -17.513 -1.770 9.147 1.00 80.94 176 SER A O 1
ATOM 1421 N N . ILE A 1 177 ? -16.499 -3.559 8.194 1.00 78.50 177 ILE A N 1
ATOM 1422 C CA . ILE A 1 177 ? -16.112 -2.893 6.964 1.00 78.50 177 ILE A CA 1
ATOM 1423 C C . ILE A 1 177 ? -16.913 -3.514 5.824 1.00 78.50 177 ILE A C 1
ATOM 1425 O O . ILE A 1 177 ? -16.842 -4.715 5.575 1.00 78.50 177 ILE A O 1
ATOM 1429 N N . GLU A 1 178 ? -17.710 -2.682 5.162 1.00 69.25 178 GLU A N 1
ATOM 1430 C CA . GLU A 1 178 ? -18.530 -3.072 4.019 1.00 69.25 178 GLU A CA 1
ATOM 1431 C C . GLU A 1 178 ? -17.843 -2.551 2.749 1.00 69.25 178 GLU A C 1
ATOM 1433 O O . GLU A 1 178 ? -17.801 -1.338 2.535 1.00 69.25 178 GLU A O 1
ATOM 1438 N N . PRO A 1 179 ? -17.243 -3.428 1.927 1.00 57.25 179 PRO A N 1
ATOM 1439 C CA . PRO A 1 179 ? -16.502 -2.993 0.746 1.00 57.25 179 PRO A CA 1
ATOM 1440 C C . PRO A 1 179 ? -17.404 -2.511 -0.411 1.00 57.25 179 PRO A C 1
ATOM 1442 O O . PRO A 1 179 ? -16.889 -1.882 -1.339 1.00 57.25 179 PRO A O 1
ATOM 1445 N N . PHE A 1 180 ? -18.722 -2.778 -0.374 1.00 54.66 180 PHE A N 1
ATOM 1446 C CA . PHE A 1 180 ? -19.700 -2.418 -1.418 1.00 54.66 180 PHE A CA 1
ATOM 1447 C C . PHE A 1 180 ? -21.152 -2.434 -0.923 1.00 54.66 180 PHE A C 1
ATOM 1449 O O . PHE A 1 180 ? -21.521 -3.398 -0.214 1.00 54.66 180 PHE A O 1
#

Secondary structure (DSSP, 8-state):
--------EEEEE-SSEEEEEETTTTEEEEEEGGG---GGGS-HHHHHHHH--HHHHHHHHS----HHHHHHHHHHHHHHSS---SS--EEEEEEEETTEEEEEEEEEPTTS-EEEEEEE-TTT--EEEEEEEEEETTEEEEEEEE-----------GGG----PPTT-EE-S-------

pLDDT: mean 73.46, std 15.79, range [40.81, 95.62]

Foldseek 3Di:
DPPPDDWDWDWDDLQQKIWIATDPQLAIEIDGLVPDDPCVNDDPVVNLVSPDHPVLVVVVVPDDLDPVVVVVSVVCSCCVPPLDDPDFQWDWDWDADPNAIWTKIWGDRPPFQKIKIWTARPVPRDTAKIWIWGADPNDIDIDIDGPPDDDDDPDDDSVNDDDDRPPPHHYDNDDDDDSD

Sequence (180 aa):
FQSSETIKYTVVGDGEEVWIYRHDSAEYAVTNSEDFSEMFLIGFSSLIFVEFSTSIRESFSEVEITRENIINLIEIFLTSNDFQSDAPNLSGSRQTIQDQEYYMYEYRVPEEDMLFNAFVNPETATLEQLQFTVEDEGIDFVFTENIIQRIAEPLIAADAFSFSPPPGSTMVDSISIEPF

Radius of gyration: 18.43 Å; chains: 1; bounding box: 52×35×47 Å